Protein AF-A0A348W911-F1 (afdb_monomer_lite)

Organism: NCBI:txid314263

Secondary structure (DSSP, 8-state):
--STTS-HHHHHHHHIIIIIHHHHHHHHHTSGGGGGGG--GGGTT-SSPPP-HHHHHHHHHHHHHHHHHHHHHHHHHHSTTTTTS-TTHHHHHHHHHHHHHHHHHH-TTS-----EEETTTTEEESHHHHHHHHHHHHHHS-----HHHHHHHHHH-

pLDDT: mean 80.13, std 13.65, range [46.09, 95.44]

Radius of gyration: 25.14 Å; chains: 1; bounding box: 52×39×77 Å

Foldseek 3Di:
DQCQPDDLVVNLVCLCVPQQVVLVVVLVCPDPVNVVVPDDPVCVPPPDDDDCVVVNVVSVVSNVVSVVVSVVSCCCCPNPCPVVPPCPPVVLLVLLLVLVVCCCVVPVVDPDDLACQDPVVRAHDDDSQVVSQVSSCVRPVDRDRSSVSNVVNVVVD

Sequence (157 aa):
MAPFDISLTKRKTWLQRQIINPIETLEAALAPENTPHFSHWEHFGDIRPPSREPLLAALAELRKEADLLQSDFEEEISGEVAGKISHTNEIRHYVVYVCLSELRECYPDLKLSRGNWDKKLKVATGAIPDFVRRVFFETTGNHEQLDGPIQRNMKAI

Structure (mmCIF, N/CA/C/O backbone):
data_AF-A0A348W911-F1
#
_entry.id   AF-A0A348W911-F1
#
loop_
_atom_site.group_PDB
_atom_site.id
_atom_site.type_symbol
_atom_site.label_atom_id
_atom_site.label_alt_id
_atom_site.label_comp_id
_atom_site.label_asym_id
_atom_site.label_entity_id
_atom_site.label_seq_id
_atom_site.pdbx_PDB_ins_code
_atom_site.Cartn_x
_atom_site.Cartn_y
_atom_site.Cartn_z
_atom_site.occupancy
_atom_site.B_iso_or_equiv
_atom_site.auth_seq_id
_atom_site.auth_comp_id
_atom_site.auth_asym_id
_atom_site.auth_atom_id
_atom_site.pdbx_PDB_model_num
ATOM 1 N N . MET A 1 1 ? 14.317 -5.704 0.049 1.00 53.72 1 MET A N 1
ATOM 2 C CA . MET A 1 1 ? 13.148 -5.947 0.929 1.00 53.72 1 MET A CA 1
ATOM 3 C C . MET A 1 1 ? 11.947 -5.264 0.318 1.00 53.72 1 MET A C 1
ATOM 5 O O . MET A 1 1 ? 12.117 -4.153 -0.159 1.00 53.72 1 MET A O 1
ATOM 9 N N . ALA A 1 2 ? 10.797 -5.925 0.286 1.00 55.00 2 ALA A N 1
ATOM 10 C CA . ALA A 1 2 ? 9.550 -5.381 -0.246 1.00 55.00 2 ALA A CA 1
ATOM 11 C C . ALA A 1 2 ? 8.896 -4.377 0.738 1.00 55.00 2 ALA A C 1
ATOM 13 O O . ALA A 1 2 ? 9.218 -4.410 1.929 1.00 55.00 2 ALA A O 1
ATOM 14 N N . PRO A 1 3 ? 8.024 -3.463 0.274 1.00 55.34 3 PRO A N 1
ATOM 15 C CA . PRO A 1 3 ? 7.631 -2.259 1.015 1.00 55.34 3 PRO A CA 1
ATOM 16 C C . PRO A 1 3 ? 6.496 -2.474 2.039 1.00 55.34 3 PRO A C 1
ATOM 18 O O . PRO A 1 3 ? 5.730 -1.552 2.323 1.00 55.34 3 PRO A O 1
ATOM 21 N N . PHE A 1 4 ? 6.363 -3.676 2.600 1.00 46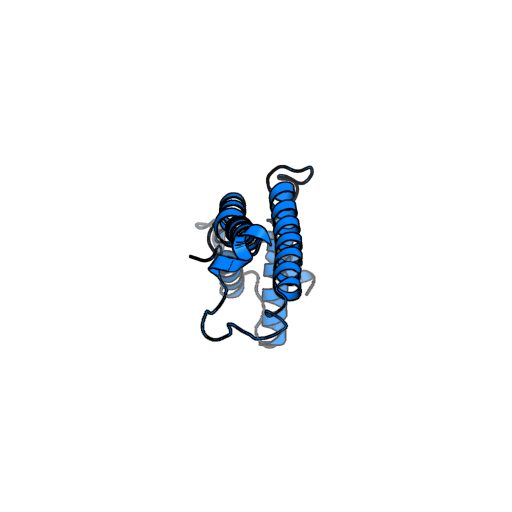.59 4 PHE A N 1
ATOM 22 C CA . PHE A 1 4 ? 5.192 -4.053 3.398 1.00 46.59 4 PHE A CA 1
ATOM 23 C C . PHE A 1 4 ? 5.128 -3.322 4.758 1.00 46.59 4 PHE A C 1
ATOM 25 O O . PHE A 1 4 ? 4.073 -2.793 5.101 1.00 46.59 4 PHE A O 1
ATOM 32 N N . ASP A 1 5 ? 6.266 -3.111 5.432 1.00 51.72 5 ASP A N 1
ATOM 33 C CA . ASP A 1 5 ? 6.315 -2.605 6.824 1.00 51.72 5 ASP A CA 1
ATOM 34 C C . ASP A 1 5 ? 6.850 -1.165 6.976 1.00 51.72 5 ASP A C 1
ATOM 36 O O . ASP A 1 5 ? 7.426 -0.795 8.002 1.00 51.72 5 ASP A O 1
ATOM 40 N N . ILE A 1 6 ? 6.742 -0.333 5.936 1.00 61.72 6 ILE A N 1
ATOM 41 C CA . ILE A 1 6 ? 7.338 1.014 5.924 1.00 61.72 6 ILE A CA 1
ATOM 42 C C . ILE A 1 6 ? 6.296 2.106 5.655 1.00 61.72 6 ILE A C 1
ATOM 44 O O . ILE A 1 6 ? 5.275 1.860 5.020 1.00 61.72 6 ILE A O 1
ATOM 48 N N . SER A 1 7 ? 6.560 3.327 6.135 1.00 66.00 7 SER A N 1
ATOM 49 C CA . SER A 1 7 ? 5.681 4.488 5.924 1.00 66.00 7 SER A CA 1
ATOM 50 C C . SER A 1 7 ? 5.459 4.790 4.437 1.00 66.00 7 SER A C 1
ATOM 52 O O . SER A 1 7 ? 6.328 4.490 3.619 1.00 66.00 7 SER A O 1
ATOM 54 N N . LEU A 1 8 ? 4.348 5.453 4.087 1.00 67.50 8 LEU A N 1
ATOM 55 C CA . LEU A 1 8 ? 4.023 5.842 2.702 1.00 67.50 8 LEU A CA 1
ATOM 56 C C . LEU A 1 8 ? 5.186 6.555 1.993 1.00 67.50 8 LEU A C 1
ATOM 58 O O . LEU A 1 8 ? 5.561 6.173 0.890 1.00 67.50 8 LEU A O 1
ATOM 62 N N . THR A 1 9 ? 5.872 7.489 2.662 1.00 71.19 9 THR A N 1
ATOM 63 C CA . THR A 1 9 ? 7.076 8.148 2.118 1.00 71.19 9 THR A CA 1
ATOM 64 C C . THR A 1 9 ? 8.188 7.154 1.764 1.00 71.19 9 THR A C 1
ATOM 66 O O . THR A 1 9 ? 8.856 7.283 0.735 1.00 71.19 9 THR A O 1
ATOM 69 N N . LYS A 1 10 ? 8.396 6.134 2.604 1.00 71.56 10 LYS A N 1
ATOM 70 C CA . LYS A 1 10 ? 9.385 5.079 2.358 1.00 71.56 10 LYS A CA 1
ATOM 71 C C . LYS A 1 10 ? 8.918 4.108 1.266 1.00 71.56 10 LYS A C 1
ATOM 73 O O . LYS A 1 10 ? 9.766 3.653 0.505 1.00 71.56 10 LYS A O 1
ATOM 78 N N . ARG A 1 11 ? 7.612 3.830 1.144 1.00 74.31 11 ARG A N 1
ATOM 79 C CA . ARG A 1 11 ? 7.027 3.045 0.038 1.00 74.31 11 ARG A CA 1
ATOM 80 C C . ARG A 1 11 ? 7.192 3.764 -1.302 1.00 74.31 11 ARG A C 1
ATOM 82 O O . ARG A 1 11 ? 7.697 3.155 -2.236 1.00 74.31 11 ARG A O 1
ATOM 89 N N . LYS A 1 12 ? 6.911 5.070 -1.362 1.00 83.25 12 LYS A N 1
ATOM 90 C CA . LYS A 1 12 ? 7.198 5.926 -2.524 1.00 83.25 12 LYS A CA 1
ATOM 91 C C . LYS A 1 12 ? 8.682 5.886 -2.901 1.00 83.25 12 LYS A C 1
ATOM 93 O O . LYS A 1 12 ? 9.034 5.614 -4.043 1.00 83.25 12 LYS A O 1
ATOM 98 N N . THR A 1 13 ? 9.566 6.093 -1.922 1.00 82.69 13 THR A N 1
ATOM 99 C CA . THR A 1 13 ? 11.024 6.026 -2.144 1.00 82.69 13 THR A CA 1
ATOM 100 C C . THR A 1 13 ? 11.455 4.650 -2.663 1.00 82.69 13 THR A C 1
ATOM 102 O O . THR A 1 13 ? 12.360 4.545 -3.489 1.00 82.69 13 THR A O 1
ATOM 105 N N . TRP A 1 14 ? 10.828 3.578 -2.176 1.00 88.25 14 TRP A N 1
ATOM 106 C CA . TRP A 1 14 ? 11.085 2.221 -2.644 1.00 88.25 14 TRP A CA 1
ATOM 107 C C . TRP A 1 14 ? 10.628 2.021 -4.094 1.00 88.25 14 TRP A C 1
ATOM 109 O O . TRP A 1 14 ? 11.421 1.536 -4.896 1.00 88.25 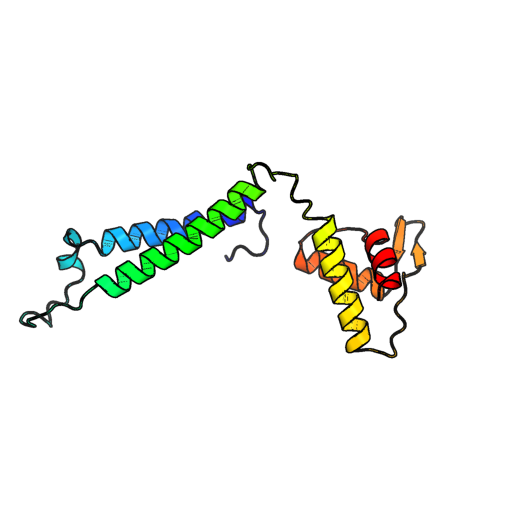14 TRP A O 1
ATOM 119 N N . LEU A 1 15 ? 9.406 2.453 -4.433 1.00 88.69 15 LEU A N 1
ATOM 120 C CA . LEU A 1 15 ? 8.833 2.391 -5.783 1.00 88.69 15 LEU A CA 1
ATOM 121 C C . LEU A 1 15 ? 9.751 3.085 -6.799 1.00 88.69 15 LEU A C 1
ATOM 123 O O . LEU A 1 15 ? 10.130 2.483 -7.804 1.00 88.69 15 LEU A O 1
ATOM 127 N N . GLN A 1 16 ? 10.217 4.292 -6.472 1.00 91.06 16 GLN A N 1
ATOM 128 C CA . GLN A 1 16 ? 11.187 5.022 -7.291 1.00 91.06 16 GLN A CA 1
ATOM 129 C C . GLN A 1 16 ? 12.476 4.221 -7.505 1.00 91.06 16 GLN A C 1
ATOM 131 O O . GLN A 1 16 ? 12.914 3.995 -8.630 1.00 91.06 16 GLN A O 1
ATOM 136 N N . ARG A 1 17 ? 13.087 3.740 -6.417 1.00 91.75 17 ARG A N 1
ATOM 137 C CA . ARG A 1 17 ? 14.400 3.081 -6.477 1.00 91.75 17 ARG A CA 1
ATOM 138 C C . ARG A 1 17 ? 14.381 1.706 -7.127 1.00 91.75 17 ARG A C 1
ATOM 140 O O . ARG A 1 17 ? 15.425 1.270 -7.597 1.00 91.75 17 ARG A O 1
ATOM 147 N N . GLN A 1 18 ? 13.284 0.967 -7.015 1.00 92.38 18 GLN A N 1
ATOM 148 C CA . GLN A 1 18 ? 13.241 -0.456 -7.369 1.00 92.38 18 GLN A CA 1
ATOM 149 C C . GLN A 1 18 ? 12.446 -0.741 -8.636 1.00 92.38 18 GLN A C 1
ATOM 151 O O . GLN A 1 18 ? 12.593 -1.827 -9.187 1.00 92.38 18 GLN A O 1
ATOM 156 N N . ILE A 1 19 ? 11.625 0.204 -9.088 1.00 92.88 19 ILE A N 1
ATOM 157 C CA . ILE A 1 19 ? 10.782 0.021 -10.269 1.00 92.88 19 ILE A CA 1
ATOM 158 C C . ILE A 1 19 ? 11.070 1.132 -11.274 1.00 92.88 19 ILE A C 1
ATOM 160 O O . ILE A 1 19 ? 11.591 0.838 -12.344 1.00 92.88 19 ILE A O 1
ATOM 164 N N . ILE A 1 20 ? 10.851 2.398 -10.913 1.00 93.19 20 ILE A N 1
ATOM 165 C CA . ILE A 1 20 ? 10.937 3.514 -11.871 1.00 93.19 20 ILE A CA 1
ATOM 166 C C . ILE A 1 20 ? 12.366 3.713 -12.394 1.00 93.19 20 ILE A C 1
ATOM 168 O O . ILE A 1 20 ? 12.586 3.625 -13.598 1.00 93.19 20 ILE A O 1
ATOM 172 N N . ASN A 1 21 ? 13.362 3.880 -11.518 1.00 93.56 21 ASN A N 1
ATOM 173 C CA . ASN A 1 21 ? 14.748 4.082 -11.964 1.00 93.56 21 ASN A CA 1
ATOM 174 C C . ASN A 1 21 ? 15.292 2.880 -12.771 1.00 93.56 21 ASN A C 1
ATOM 176 O O . ASN A 1 21 ? 15.989 3.087 -13.769 1.00 93.56 21 ASN A O 1
ATOM 180 N N . PRO A 1 22 ? 15.007 1.615 -12.390 1.00 95.44 22 PRO A N 1
ATOM 181 C CA . PRO A 1 22 ? 15.328 0.472 -13.240 1.00 95.44 22 PRO A CA 1
ATOM 182 C C . PRO A 1 22 ? 14.652 0.499 -14.611 1.00 95.44 22 PRO A C 1
ATOM 184 O O . PRO A 1 22 ? 15.315 0.166 -15.589 1.00 95.44 22 PRO A O 1
ATOM 187 N N . ILE A 1 23 ? 13.384 0.914 -14.711 1.00 93.88 23 ILE A N 1
ATOM 188 C CA . ILE A 1 23 ? 12.704 1.059 -16.006 1.00 93.88 23 ILE A CA 1
ATOM 189 C C . ILE A 1 23 ? 13.428 2.090 -16.871 1.00 93.88 23 ILE A C 1
ATOM 191 O O . ILE A 1 23 ? 13.777 1.766 -18.000 1.00 93.88 23 ILE A O 1
ATOM 195 N N . GLU A 1 24 ? 13.755 3.268 -16.335 1.00 92.25 24 GLU A N 1
ATOM 196 C CA . GLU A 1 24 ? 14.505 4.299 -17.074 1.00 92.25 24 GLU A CA 1
ATOM 197 C C . GLU A 1 24 ? 15.867 3.781 -17.562 1.00 92.25 24 GLU A C 1
ATOM 199 O O . GLU A 1 24 ? 16.283 4.027 -18.696 1.00 92.25 24 GLU A O 1
ATOM 204 N N . THR A 1 25 ? 16.553 3.005 -16.719 1.00 92.31 25 THR A N 1
ATOM 205 C CA . THR A 1 25 ? 17.834 2.377 -17.071 1.00 92.31 25 THR A CA 1
ATOM 206 C C . THR A 1 25 ? 17.667 1.368 -18.211 1.00 92.31 25 THR A C 1
ATOM 208 O O . THR A 1 25 ? 18.500 1.312 -19.117 1.00 92.31 25 THR A O 1
ATOM 211 N N . LEU A 1 26 ? 16.596 0.570 -18.183 1.00 89.94 26 LEU A N 1
ATOM 212 C CA . LEU A 1 26 ? 16.295 -0.422 -19.214 1.00 89.94 26 LEU A CA 1
ATOM 213 C C . LEU A 1 26 ? 15.852 0.232 -20.526 1.00 89.94 26 LEU A C 1
ATOM 215 O O . LEU A 1 26 ? 16.318 -0.185 -21.582 1.00 89.94 26 LEU A O 1
ATOM 219 N N . GLU A 1 27 ? 15.016 1.270 -20.478 1.00 89.94 27 GLU A N 1
ATOM 220 C CA . GLU A 1 27 ? 14.624 2.059 -21.652 1.00 89.94 27 GLU A CA 1
ATOM 221 C C . GLU A 1 27 ? 15.859 2.645 -22.348 1.00 89.94 27 GLU A C 1
ATOM 223 O O . GLU A 1 27 ? 16.018 2.487 -23.559 1.00 89.94 27 GLU A O 1
ATOM 228 N N . ALA A 1 28 ? 16.784 3.233 -21.580 1.00 87.94 28 ALA A N 1
ATOM 229 C CA . ALA A 1 28 ? 18.039 3.753 -22.111 1.00 87.94 28 ALA A CA 1
ATOM 230 C C . ALA A 1 28 ? 18.911 2.644 -22.722 1.00 87.94 28 ALA A C 1
ATOM 232 O O . ALA A 1 28 ? 19.423 2.796 -23.831 1.00 87.94 28 ALA A O 1
ATOM 233 N N . ALA A 1 29 ? 19.060 1.504 -22.043 1.00 86.88 29 ALA A N 1
ATOM 234 C CA . ALA A 1 29 ? 19.846 0.378 -22.549 1.00 86.88 29 ALA A CA 1
ATOM 235 C C . ALA A 1 29 ? 19.267 -0.214 -23.847 1.00 86.88 29 ALA A C 1
ATOM 237 O O . ALA A 1 29 ? 20.016 -0.658 -24.715 1.00 86.88 29 ALA A O 1
ATOM 238 N N . LEU A 1 30 ? 17.943 -0.206 -23.999 1.00 84.75 30 LEU A N 1
ATOM 239 C CA . LEU A 1 30 ? 17.246 -0.755 -25.162 1.00 84.75 30 LEU A CA 1
ATOM 240 C C . LEU A 1 30 ? 17.060 0.258 -26.302 1.00 84.75 30 LEU A C 1
ATOM 242 O O . LEU A 1 30 ? 16.507 -0.115 -27.343 1.00 84.75 30 LEU A O 1
ATOM 246 N N . ALA A 1 31 ? 17.532 1.497 -26.132 1.00 83.88 31 ALA A N 1
ATOM 247 C CA . ALA A 1 31 ? 17.452 2.549 -27.136 1.00 83.88 31 ALA A CA 1
ATOM 248 C C . ALA A 1 31 ? 18.080 2.124 -28.481 1.00 83.88 31 ALA A C 1
ATOM 250 O O . ALA A 1 31 ? 19.030 1.327 -28.501 1.00 83.88 31 ALA A O 1
ATOM 251 N N . PRO A 1 32 ? 17.597 2.663 -29.619 1.00 80.81 32 PRO A N 1
ATOM 252 C CA . PRO A 1 32 ? 18.103 2.305 -30.942 1.00 80.81 32 PRO A CA 1
ATOM 253 C C . PRO A 1 32 ? 19.625 2.431 -31.067 1.00 80.81 32 PRO A C 1
ATOM 255 O O . PRO A 1 32 ? 20.254 1.527 -31.621 1.00 80.81 32 PRO A O 1
ATOM 258 N N . GLU A 1 33 ? 20.231 3.477 -30.495 1.00 81.94 33 GLU A N 1
ATOM 259 C CA . GLU A 1 33 ? 21.688 3.668 -30.489 1.00 81.94 33 GLU A CA 1
ATOM 260 C C . GLU A 1 33 ? 22.472 2.556 -29.775 1.00 81.94 33 GLU A C 1
ATOM 262 O O . GLU A 1 33 ? 23.584 2.228 -30.188 1.00 81.94 33 GLU A O 1
ATOM 267 N N . ASN A 1 34 ?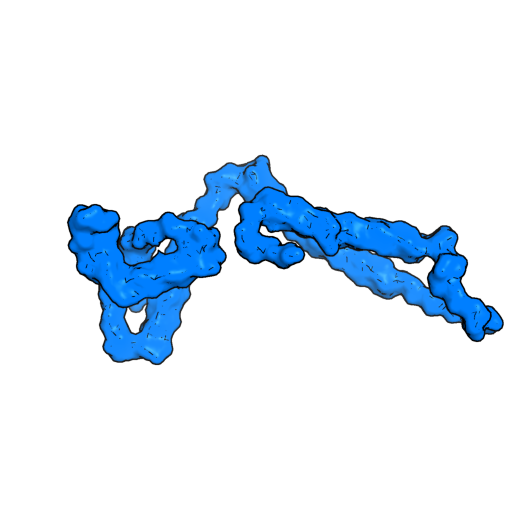 21.885 1.912 -28.763 1.00 81.00 34 ASN A N 1
ATOM 268 C CA . ASN A 1 34 ? 22.527 0.859 -27.972 1.00 81.00 34 ASN A CA 1
ATOM 269 C C . ASN A 1 34 ? 22.323 -0.539 -28.562 1.00 81.00 34 ASN A C 1
ATOM 271 O O . ASN A 1 34 ? 22.796 -1.542 -28.021 1.00 81.00 34 ASN A O 1
ATOM 275 N N . THR A 1 35 ? 21.664 -0.620 -29.719 1.00 73.25 35 THR A N 1
ATOM 276 C CA . THR A 1 35 ? 21.354 -1.882 -30.386 1.00 73.25 35 THR A CA 1
ATOM 277 C C . THR A 1 35 ? 22.527 -2.821 -30.595 1.00 73.25 35 THR A C 1
ATOM 279 O O . THR A 1 35 ? 22.341 -4.007 -30.307 1.00 73.25 35 THR A O 1
ATOM 282 N N . PRO A 1 36 ? 23.710 -2.347 -31.018 1.00 74.62 36 PRO A N 1
ATOM 283 C CA . PRO A 1 36 ? 24.863 -3.214 -31.225 1.00 74.62 36 PRO A CA 1
ATOM 284 C C . PRO A 1 36 ? 25.319 -3.963 -29.964 1.00 74.62 36 PRO A C 1
ATOM 286 O O . PRO A 1 36 ? 25.849 -5.062 -30.085 1.00 74.62 36 PRO A O 1
ATOM 289 N N . HIS A 1 37 ? 25.091 -3.416 -28.763 1.00 78.69 37 HIS A N 1
ATOM 290 C CA . HIS A 1 37 ? 25.552 -4.010 -27.500 1.00 78.69 37 HIS A CA 1
ATOM 291 C C . HIS A 1 37 ? 24.783 -5.271 -27.087 1.00 78.69 37 HIS A C 1
ATOM 293 O O . HIS A 1 37 ? 25.299 -6.079 -26.320 1.00 78.69 37 HIS A O 1
ATOM 299 N N . PHE A 1 38 ? 23.572 -5.450 -27.614 1.00 74.75 38 PHE A N 1
ATOM 300 C CA . PHE A 1 38 ? 22.705 -6.600 -27.335 1.00 74.75 38 PHE A CA 1
ATOM 301 C C . PHE A 1 38 ? 22.524 -7.504 -28.561 1.00 74.75 38 PHE A C 1
ATOM 303 O O . PHE A 1 38 ? 21.632 -8.350 -28.589 1.00 74.75 38 PHE A O 1
ATOM 310 N N . SER A 1 39 ? 23.333 -7.306 -29.603 1.00 68.94 39 SER A N 1
ATOM 311 C CA . SER A 1 39 ? 23.314 -8.144 -30.797 1.00 68.94 39 SER A CA 1
ATOM 312 C C . SER A 1 39 ? 24.135 -9.408 -30.562 1.00 68.94 39 SER A C 1
ATOM 314 O O . SER A 1 39 ? 25.317 -9.348 -30.230 1.00 68.94 39 SER A O 1
ATOM 316 N N . HIS A 1 40 ? 23.524 -10.569 -30.781 1.00 67.25 40 HIS A N 1
ATOM 317 C CA . HIS A 1 40 ? 24.251 -11.831 -30.787 1.00 67.25 40 HIS A CA 1
ATOM 318 C C . HIS A 1 40 ? 25.009 -11.987 -32.108 1.00 67.25 40 HIS A C 1
ATOM 320 O O . HIS A 1 40 ? 24.412 -12.060 -33.180 1.00 67.25 40 HIS A O 1
ATOM 326 N N . TRP A 1 41 ? 26.337 -12.058 -32.021 1.00 61.56 41 TRP A N 1
ATOM 327 C CA . TRP A 1 41 ? 27.233 -12.246 -33.167 1.00 61.56 41 TRP A CA 1
ATOM 328 C C . TRP A 1 41 ? 27.010 -13.578 -33.907 1.00 61.56 41 TRP A C 1
ATOM 330 O O . TRP A 1 41 ? 27.380 -13.696 -35.066 1.00 61.56 41 TRP A O 1
ATOM 340 N N . GLU A 1 42 ? 26.380 -14.572 -33.277 1.00 61.09 42 GLU A N 1
ATOM 341 C CA . GLU A 1 42 ? 26.034 -15.856 -33.911 1.00 61.09 42 GLU A CA 1
ATOM 342 C C . GLU A 1 42 ? 24.871 -15.734 -34.913 1.00 61.09 42 GLU A C 1
ATOM 344 O O . GLU A 1 42 ? 24.715 -16.583 -35.783 1.00 61.09 42 GLU A O 1
ATOM 349 N N . HIS A 1 43 ? 24.102 -14.642 -34.842 1.00 58.88 43 HIS A N 1
ATOM 350 C CA . HIS A 1 43 ? 23.018 -14.303 -35.772 1.00 58.88 43 HIS A CA 1
ATOM 351 C C . HIS A 1 43 ? 23.465 -13.318 -36.869 1.00 58.88 43 HIS A C 1
ATOM 353 O O . HIS A 1 43 ? 22.645 -12.655 -37.509 1.00 58.88 43 HIS A O 1
ATOM 359 N N . PHE A 1 44 ? 24.777 -13.174 -37.090 1.00 50.84 44 PHE A N 1
ATOM 360 C CA . PHE A 1 44 ? 25.320 -12.300 -38.131 1.00 50.84 44 PHE A CA 1
ATOM 361 C C . PHE A 1 44 ? 24.921 -12.831 -39.518 1.00 50.84 44 PHE A C 1
ATOM 363 O O . PHE A 1 44 ? 25.461 -13.827 -39.992 1.00 50.84 44 PHE A 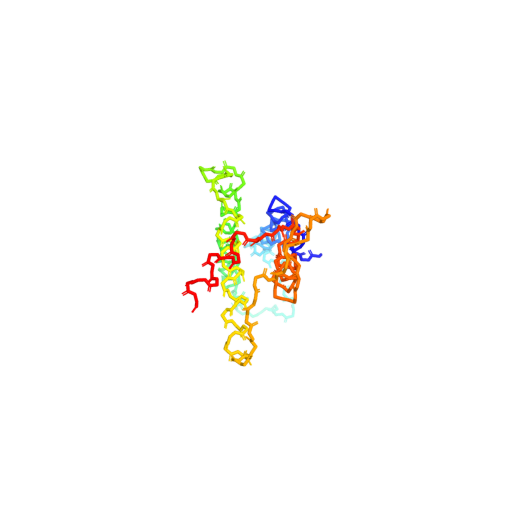O 1
ATOM 370 N N . GLY A 1 45 ? 23.954 -12.174 -40.161 1.00 56.94 45 GLY A N 1
ATOM 371 C CA . GLY A 1 45 ? 23.374 -12.607 -41.440 1.00 56.94 45 GLY A CA 1
ATOM 372 C C . GLY A 1 45 ? 21.864 -12.860 -41.397 1.00 56.94 45 GLY A C 1
ATOM 373 O O . GLY A 1 45 ? 21.252 -12.962 -42.460 1.00 56.94 45 GLY A O 1
ATOM 374 N N . ASP A 1 46 ? 21.246 -12.888 -40.210 1.00 57.25 46 ASP A N 1
ATOM 375 C CA . ASP A 1 46 ? 19.787 -12.900 -40.094 1.00 57.25 46 ASP A CA 1
ATOM 376 C C . ASP A 1 46 ? 19.209 -11.542 -40.528 1.00 57.25 46 ASP A C 1
ATOM 378 O O . ASP A 1 46 ? 19.566 -10.478 -40.021 1.00 57.25 46 ASP A O 1
ATOM 382 N N . ILE A 1 47 ? 18.290 -11.580 -41.496 1.00 57.31 47 ILE A N 1
ATOM 383 C CA . ILE A 1 47 ? 17.773 -10.403 -42.221 1.00 57.31 47 ILE A CA 1
ATOM 384 C C . ILE A 1 47 ? 16.898 -9.499 -41.324 1.00 57.31 47 ILE A C 1
ATOM 386 O O . ILE A 1 47 ? 16.597 -8.359 -41.681 1.00 57.31 47 ILE A O 1
ATOM 390 N N . ARG A 1 48 ? 16.502 -9.967 -40.132 1.00 58.50 48 ARG A N 1
ATOM 391 C CA . ARG A 1 48 ? 15.793 -9.160 -39.134 1.00 58.50 48 ARG A CA 1
ATOM 392 C C . ARG A 1 48 ? 16.303 -9.451 -37.725 1.00 58.50 48 ARG A C 1
ATOM 394 O O . ARG A 1 48 ? 15.950 -10.498 -37.183 1.00 58.50 48 ARG A O 1
ATOM 401 N N . PRO A 1 49 ? 17.046 -8.529 -37.090 1.00 61.75 49 PRO A N 1
ATOM 402 C CA . PRO A 1 49 ? 17.205 -8.584 -35.645 1.00 61.75 49 PRO A CA 1
ATOM 403 C C . PRO A 1 49 ? 15.817 -8.575 -34.973 1.00 61.75 49 PRO A C 1
ATOM 405 O O . PRO A 1 49 ? 14.893 -7.933 -35.491 1.00 61.75 49 PRO A O 1
ATOM 408 N N . PRO A 1 50 ? 15.635 -9.290 -33.849 1.00 67.38 50 PRO A N 1
ATOM 409 C CA . PRO A 1 50 ? 14.360 -9.318 -33.143 1.00 67.38 50 PRO A CA 1
ATOM 410 C C . PRO A 1 50 ? 13.928 -7.896 -32.764 1.00 67.38 50 PRO A C 1
ATOM 412 O O . PRO A 1 50 ? 14.715 -7.131 -32.199 1.00 67.38 50 PRO A O 1
ATOM 415 N N . SER A 1 51 ? 12.681 -7.534 -33.096 1.00 75.00 51 SER A N 1
ATOM 416 C CA . SER A 1 51 ? 12.138 -6.217 -32.743 1.00 75.00 51 SER A CA 1
ATOM 417 C C . SER A 1 51 ? 12.076 -6.086 -31.226 1.00 75.00 51 SER A C 1
ATOM 419 O O . SER A 1 51 ? 11.533 -6.949 -30.534 1.00 75.00 51 SER A O 1
ATOM 421 N N . ARG A 1 52 ? 12.627 -4.985 -30.715 1.00 79.75 52 ARG A N 1
ATOM 422 C CA . ARG A 1 52 ? 12.561 -4.621 -29.295 1.00 79.75 52 ARG A CA 1
ATOM 423 C C . ARG A 1 52 ? 11.359 -3.739 -28.973 1.00 79.75 52 ARG A C 1
ATOM 425 O O . ARG A 1 52 ? 11.139 -3.434 -27.806 1.00 79.75 52 ARG A O 1
ATOM 432 N N . GLU A 1 53 ? 10.564 -3.370 -29.976 1.00 83.31 53 GLU A N 1
ATOM 433 C CA . GLU A 1 53 ? 9.354 -2.561 -29.799 1.00 83.31 53 GLU A CA 1
ATOM 434 C C . GLU A 1 53 ? 8.371 -3.174 -28.791 1.00 83.31 53 GLU A C 1
ATOM 436 O O . GLU A 1 53 ? 7.892 -2.424 -27.945 1.00 83.31 53 GLU A O 1
ATOM 441 N N . PRO A 1 54 ? 8.104 -4.501 -28.771 1.00 87.06 54 PRO A N 1
ATOM 442 C CA . PRO A 1 54 ? 7.199 -5.074 -27.774 1.00 87.06 54 PRO A CA 1
ATOM 443 C C . PRO A 1 54 ? 7.729 -4.939 -26.342 1.00 87.06 54 PRO A C 1
ATOM 445 O O . PRO A 1 54 ? 6.956 -4.732 -25.411 1.00 87.06 54 PRO A O 1
ATOM 448 N N . LEU A 1 55 ? 9.051 -5.037 -26.164 1.00 86.00 55 LEU A N 1
ATOM 449 C CA . LEU A 1 55 ? 9.694 -4.900 -24.859 1.00 86.00 55 LEU A CA 1
ATOM 450 C C . LEU A 1 55 ? 9.669 -3.444 -24.381 1.00 86.00 55 LEU A C 1
ATOM 452 O O . LEU A 1 55 ? 9.331 -3.188 -23.230 1.00 86.00 55 LEU A O 1
ATOM 456 N N . LEU A 1 56 ? 9.968 -2.497 -25.273 1.00 87.25 56 LEU A N 1
ATOM 457 C CA . LEU A 1 56 ? 9.866 -1.063 -24.992 1.00 87.25 56 LEU A CA 1
ATOM 458 C C . LEU A 1 56 ? 8.420 -0.651 -24.681 1.00 87.25 56 LEU A C 1
ATOM 460 O O . LEU A 1 56 ? 8.192 0.099 -23.739 1.00 87.25 56 LEU A O 1
ATOM 464 N N . ALA A 1 57 ? 7.439 -1.187 -25.411 1.00 90.12 57 ALA A N 1
ATOM 465 C CA . ALA A 1 57 ? 6.025 -0.944 -25.138 1.00 90.12 57 ALA A CA 1
ATOM 466 C C . ALA A 1 57 ? 5.602 -1.485 -23.762 1.00 90.12 57 ALA A C 1
ATOM 468 O O . ALA A 1 57 ? 4.914 -0.796 -23.015 1.00 90.12 57 ALA A O 1
ATOM 469 N N . ALA A 1 58 ? 6.050 -2.689 -23.390 1.00 91.88 58 ALA A N 1
ATOM 470 C CA . ALA A 1 58 ? 5.771 -3.252 -22.070 1.00 91.88 58 ALA A CA 1
ATOM 471 C C . ALA A 1 58 ? 6.414 -2.437 -20.932 1.00 91.88 58 ALA A C 1
ATOM 473 O O . ALA A 1 58 ? 5.792 -2.256 -19.885 1.00 91.88 58 ALA A O 1
ATOM 474 N N . LEU A 1 59 ? 7.634 -1.923 -21.135 1.00 93.31 59 LEU A N 1
ATOM 475 C CA . LEU A 1 59 ? 8.290 -1.021 -20.182 1.00 93.31 59 LEU A CA 1
ATOM 476 C C . LEU A 1 59 ? 7.531 0.301 -20.039 1.00 93.31 59 LEU A C 1
ATOM 478 O O . LEU A 1 59 ? 7.338 0.754 -18.915 1.00 93.31 59 LEU A O 1
ATOM 482 N N . ALA A 1 60 ? 7.040 0.867 -21.143 1.00 91.44 60 ALA A N 1
ATOM 483 C CA . ALA A 1 60 ? 6.255 2.097 -21.126 1.00 91.44 60 ALA A CA 1
ATOM 484 C C . ALA A 1 60 ? 4.924 1.933 -20.370 1.00 91.44 60 ALA A C 1
ATOM 486 O O . ALA A 1 60 ? 4.568 2.794 -19.566 1.00 91.44 60 ALA A O 1
ATOM 487 N N . GLU A 1 61 ? 4.209 0.819 -20.567 1.00 94.19 61 GLU A N 1
ATOM 488 C CA . GLU A 1 61 ? 2.991 0.529 -19.795 1.00 94.19 61 GLU A CA 1
ATOM 489 C C . GLU A 1 61 ? 3.303 0.324 -18.309 1.00 94.19 61 GLU A C 1
ATOM 491 O O . GLU A 1 61 ? 2.635 0.901 -17.453 1.00 94.19 61 GLU A O 1
ATOM 496 N N . LEU A 1 62 ? 4.361 -0.426 -17.978 1.00 93.75 62 LEU A N 1
ATOM 497 C CA . LEU A 1 62 ? 4.775 -0.595 -16.585 1.00 93.75 62 LEU A CA 1
ATOM 498 C C . LEU A 1 62 ? 5.153 0.746 -15.939 1.00 93.75 62 LEU A C 1
ATOM 500 O O . LEU A 1 62 ? 4.810 0.985 -14.782 1.00 93.75 62 LEU A O 1
ATOM 504 N N . ARG A 1 63 ? 5.840 1.623 -16.680 1.00 93.94 63 ARG A N 1
ATOM 505 C CA . ARG A 1 63 ? 6.201 2.965 -16.220 1.00 93.94 63 ARG A CA 1
ATOM 506 C C . ARG A 1 63 ? 4.965 3.794 -15.918 1.00 93.94 63 ARG A C 1
ATOM 508 O O . ARG A 1 63 ? 4.873 4.364 -14.840 1.00 93.94 63 ARG A O 1
ATOM 515 N N . LYS A 1 64 ? 4.006 3.816 -16.840 1.00 93.75 64 LYS A N 1
ATOM 516 C CA . LYS A 1 64 ? 2.746 4.539 -16.682 1.00 93.75 64 LYS A CA 1
ATOM 517 C C . LYS A 1 64 ? 1.996 4.097 -15.424 1.00 93.75 64 LYS A C 1
ATOM 519 O O . LYS A 1 64 ? 1.579 4.946 -14.643 1.00 93.75 64 LYS A O 1
ATOM 524 N N . GLU A 1 65 ? 1.859 2.792 -15.198 1.00 93.12 65 GLU A N 1
ATOM 525 C CA . GLU A 1 65 ? 1.209 2.269 -13.988 1.00 93.12 65 GLU A CA 1
ATOM 526 C C . GLU A 1 65 ? 2.003 2.609 -12.713 1.00 93.12 65 GLU A C 1
ATOM 528 O O . GLU A 1 65 ? 1.423 2.966 -11.686 1.00 93.12 65 GLU A O 1
ATOM 533 N N . ALA A 1 66 ? 3.338 2.561 -12.769 1.00 92.19 66 ALA A N 1
ATOM 534 C CA . ALA A 1 66 ? 4.190 2.956 -11.648 1.00 92.19 66 ALA A CA 1
ATOM 535 C C . ALA A 1 66 ? 4.094 4.462 -11.334 1.00 92.19 66 ALA A C 1
ATOM 537 O O . ALA A 1 66 ? 4.084 4.835 -10.160 1.00 92.19 66 ALA A O 1
ATOM 538 N N . ASP A 1 67 ? 3.990 5.314 -12.354 1.00 91.06 67 ASP A N 1
ATOM 539 C CA . ASP A 1 67 ? 3.836 6.764 -12.211 1.00 91.06 67 ASP A CA 1
ATOM 540 C C . ASP A 1 67 ? 2.467 7.129 -11.621 1.00 91.06 67 ASP A C 1
ATOM 542 O O . ASP A 1 67 ? 2.392 7.999 -10.751 1.00 91.06 67 ASP A O 1
ATOM 546 N N . LEU A 1 68 ? 1.396 6.430 -12.022 1.00 89.25 68 LEU A N 1
ATOM 547 C CA . LEU A 1 68 ? 0.070 6.571 -11.408 1.00 89.25 68 LEU A CA 1
ATOM 548 C C . LEU A 1 68 ? 0.120 6.235 -9.915 1.00 89.25 68 LEU A C 1
ATOM 550 O O . LEU A 1 68 ? -0.253 7.060 -9.084 1.00 89.25 68 LEU A O 1
ATOM 554 N N . LEU A 1 69 ? 0.694 5.083 -9.561 1.00 84.81 69 LEU A N 1
ATOM 555 C CA . LEU A 1 69 ? 0.849 4.679 -8.164 1.00 84.81 69 LEU A CA 1
ATOM 556 C C . LEU A 1 69 ? 1.715 5.666 -7.359 1.00 84.81 69 LEU A C 1
ATOM 558 O O . LEU A 1 69 ? 1.474 5.906 -6.175 1.00 84.81 69 LEU A O 1
ATOM 562 N N . GLN A 1 70 ? 2.741 6.251 -7.984 1.00 87.00 70 GLN A N 1
ATOM 563 C CA . GLN A 1 70 ? 3.538 7.297 -7.350 1.00 87.00 70 GLN A CA 1
ATOM 564 C C . GLN A 1 70 ? 2.717 8.573 -7.120 1.00 87.00 70 GLN A C 1
ATOM 566 O O . GLN A 1 70 ? 2.882 9.198 -6.070 1.00 87.00 70 GLN A O 1
ATOM 571 N N . SER A 1 71 ? 1.865 8.959 -8.073 1.00 83.38 71 SER A N 1
ATOM 572 C CA . SER A 1 71 ? 0.964 10.109 -7.950 1.00 83.38 71 SER A CA 1
ATOM 573 C C . SER A 1 71 ? -0.009 9.926 -6.790 1.00 83.38 71 SER A C 1
ATOM 575 O O . SER A 1 71 ? -0.142 10.839 -5.978 1.00 83.38 71 SER A O 1
ATOM 577 N N . ASP A 1 72 ? -0.595 8.737 -6.647 1.00 78.81 72 ASP A N 1
ATOM 578 C CA . ASP A 1 72 ? -1.493 8.408 -5.534 1.00 78.81 72 ASP A CA 1
ATOM 579 C C . ASP A 1 72 ? -0.782 8.588 -4.182 1.00 78.81 72 ASP A C 1
ATOM 581 O O . ASP A 1 72 ? -1.282 9.257 -3.275 1.00 78.81 72 ASP A O 1
ATOM 585 N N . PHE A 1 73 ? 0.453 8.081 -4.059 1.00 77.06 73 PHE A N 1
ATOM 586 C CA . PHE A 1 73 ? 1.259 8.296 -2.854 1.00 77.06 73 PHE A CA 1
ATOM 587 C C . PHE A 1 73 ? 1.592 9.775 -2.617 1.00 77.06 73 PHE A C 1
ATOM 589 O O . PHE A 1 73 ? 1.641 10.213 -1.470 1.00 77.06 73 PHE A O 1
ATOM 596 N N . GLU A 1 74 ? 1.875 10.554 -3.661 1.00 81.38 74 GLU A N 1
ATOM 597 C CA . GLU A 1 74 ? 2.187 11.984 -3.537 1.00 81.38 74 GLU A CA 1
ATOM 598 C C . GLU A 1 74 ? 0.970 12.792 -3.070 1.00 81.38 74 GLU A C 1
ATOM 600 O O . GLU A 1 74 ? 1.096 13.669 -2.207 1.00 81.38 74 GLU A O 1
ATOM 605 N N . GLU A 1 75 ? -0.203 12.460 -3.607 1.00 71.44 75 GLU A N 1
ATOM 606 C CA . GLU A 1 75 ? -1.487 13.043 -3.245 1.00 71.44 75 GLU A CA 1
ATOM 607 C C . GLU A 1 75 ? -1.839 12.733 -1.777 1.00 71.44 75 GLU A C 1
ATOM 609 O O . GLU A 1 75 ? -2.184 13.648 -1.022 1.00 71.44 75 GLU A O 1
ATOM 614 N N . GLU A 1 76 ? -1.611 11.496 -1.324 1.00 66.81 76 GLU A N 1
ATOM 615 C CA . GLU A 1 76 ? -1.756 11.068 0.077 1.00 66.81 76 GLU A CA 1
ATOM 616 C C . GLU A 1 76 ? -0.752 11.731 1.040 1.00 66.81 76 GLU A C 1
ATOM 618 O O . GLU A 1 76 ? -1.076 12.000 2.202 1.00 66.81 76 GLU A O 1
ATOM 623 N N . ILE A 1 77 ? 0.479 11.994 0.584 1.00 67.94 77 ILE A N 1
ATOM 624 C CA . ILE A 1 77 ? 1.554 12.570 1.409 1.00 67.94 77 ILE A CA 1
ATOM 625 C C . ILE A 1 77 ? 1.450 14.097 1.500 1.00 67.94 77 ILE A C 1
ATOM 627 O O . ILE A 1 77 ? 1.698 14.661 2.568 1.00 67.94 77 ILE A O 1
ATOM 631 N N . SER A 1 78 ? 1.153 14.774 0.389 1.00 72.44 78 SER A N 1
ATOM 632 C CA . SER A 1 78 ? 1.320 16.232 0.253 1.00 72.44 78 SER A CA 1
ATOM 633 C C . SER A 1 78 ? 0.258 16.955 -0.588 1.00 72.44 78 SER A C 1
ATOM 635 O O . SER A 1 78 ? 0.289 18.183 -0.653 1.00 72.44 78 SER A O 1
ATOM 637 N N . GLY A 1 79 ? -0.682 16.229 -1.205 1.00 59.16 79 GLY A N 1
ATOM 638 C CA . GLY A 1 79 ? -1.759 16.796 -2.021 1.00 59.16 79 GLY A CA 1
ATOM 639 C C . GLY A 1 79 ? -2.905 17.421 -1.220 1.00 59.16 79 GLY A C 1
ATOM 640 O O . GLY A 1 79 ? -2.847 17.578 -0.001 1.00 59.16 79 GLY A O 1
ATOM 641 N N . GLU A 1 80 ? -4.005 17.762 -1.899 1.00 52.44 80 GLU A N 1
ATOM 642 C CA . GLU A 1 80 ? -5.186 18.362 -1.252 1.00 52.44 80 GLU A CA 1
ATOM 643 C C . GLU A 1 80 ? -5.815 17.461 -0.188 1.00 52.44 80 GLU A C 1
ATOM 645 O O . GLU A 1 80 ? -6.523 17.948 0.702 1.00 52.44 80 GLU A O 1
ATOM 650 N N . VAL A 1 81 ? -5.546 16.161 -0.279 1.00 50.44 81 VAL A N 1
ATOM 651 C CA . VAL A 1 81 ? -5.990 15.134 0.653 1.00 50.44 81 VAL A CA 1
ATOM 652 C C . VAL A 1 81 ? -4.920 14.736 1.681 1.00 50.44 81 VAL A C 1
ATOM 654 O O . VAL A 1 81 ? -5.184 13.888 2.536 1.00 50.44 81 VAL A O 1
ATOM 657 N N . ALA A 1 82 ? -3.748 15.380 1.675 1.00 50.69 82 ALA A N 1
ATOM 658 C CA . ALA A 1 82 ? -2.686 15.156 2.649 1.00 50.69 82 ALA A CA 1
ATOM 659 C C . ALA A 1 82 ? -3.181 15.422 4.072 1.00 50.69 82 ALA A C 1
ATOM 661 O O . ALA A 1 82 ? -3.650 16.512 4.410 1.00 50.69 82 ALA A O 1
ATOM 662 N N . GLY A 1 83 ? -3.148 14.384 4.906 1.00 50.59 83 GLY A N 1
ATOM 663 C CA . GLY A 1 83 ? -3.740 14.412 6.245 1.00 50.59 83 GLY A CA 1
ATOM 664 C C . GLY A 1 83 ? -5.279 14.469 6.283 1.00 50.59 83 GLY A C 1
ATOM 665 O O . GLY A 1 83 ? -5.843 14.367 7.372 1.00 50.59 83 GLY A O 1
ATOM 666 N N . LYS A 1 84 ? -5.968 14.595 5.135 1.00 46.09 84 LYS A N 1
ATOM 667 C CA . LYS A 1 84 ? -7.432 14.459 5.008 1.00 46.09 84 LYS A CA 1
ATOM 668 C C . LYS A 1 84 ? -7.869 13.044 4.658 1.00 46.09 84 LYS A C 1
ATOM 670 O O . LYS A 1 84 ? -8.981 12.680 5.037 1.00 46.09 84 LYS A O 1
ATOM 675 N N . ILE A 1 85 ? -7.021 12.241 4.007 1.00 50.03 85 ILE A N 1
ATOM 676 C CA . ILE A 1 85 ? -7.215 10.793 4.001 1.00 50.03 85 ILE A CA 1
ATOM 677 C C . ILE A 1 85 ? -6.993 10.321 5.433 1.00 50.03 85 ILE A C 1
ATOM 679 O O . ILE A 1 85 ? -5.893 10.071 5.930 1.00 50.03 85 ILE A O 1
ATOM 683 N N . SER A 1 86 ? -8.123 10.274 6.125 1.00 46.69 86 SER A N 1
ATOM 684 C CA . SER A 1 86 ? -8.321 9.700 7.433 1.00 46.69 86 SER A CA 1
ATOM 685 C C . SER A 1 86 ? -8.208 8.181 7.302 1.00 46.69 86 SER A C 1
ATOM 687 O O . SER A 1 86 ? -9.169 7.452 7.538 1.00 46.69 86 SER A O 1
ATOM 689 N N . HIS A 1 87 ? -7.008 7.675 6.997 1.00 50.38 87 HIS A N 1
ATOM 690 C CA . HIS A 1 87 ? -6.662 6.244 6.993 1.00 50.38 87 HIS A CA 1
ATOM 691 C C . HIS A 1 87 ? -6.851 5.556 8.350 1.00 50.38 87 HIS A C 1
ATOM 693 O O . HIS A 1 87 ? -6.430 4.427 8.565 1.00 50.38 87 HIS A O 1
ATOM 699 N N . THR A 1 88 ? -7.477 6.217 9.307 1.00 57.56 88 THR A N 1
ATOM 700 C CA . THR A 1 88 ? -7.850 5.611 10.561 1.00 57.56 88 THR A CA 1
ATOM 701 C C . THR A 1 88 ? -9.337 5.285 10.577 1.00 57.56 88 THR A C 1
ATOM 703 O O . THR A 1 88 ? -9.663 4.130 10.769 1.00 57.56 88 THR A O 1
ATOM 706 N N . ASN A 1 89 ? -10.285 6.189 10.309 1.00 60.22 89 ASN A N 1
ATOM 707 C CA . ASN A 1 89 ? -11.704 5.816 10.461 1.00 60.22 89 ASN A CA 1
ATOM 708 C C . ASN A 1 89 ? -12.214 4.794 9.434 1.00 60.22 89 ASN A C 1
ATOM 710 O O . ASN A 1 89 ? -12.921 3.868 9.830 1.00 60.22 89 ASN A O 1
ATOM 714 N N . GLU A 1 90 ? -11.844 4.929 8.163 1.00 65.69 90 GLU A N 1
ATOM 715 C CA . GLU A 1 90 ? -12.278 4.014 7.097 1.00 65.69 90 GLU A CA 1
ATOM 716 C C . GLU A 1 90 ? -11.603 2.648 7.228 1.00 65.69 90 GLU A C 1
ATOM 718 O O . GLU A 1 90 ? -12.287 1.631 7.227 1.00 65.69 90 GLU A O 1
ATOM 723 N N . ILE A 1 91 ? -10.288 2.615 7.471 1.00 75.88 91 ILE A N 1
ATOM 724 C CA . ILE A 1 91 ? -9.548 1.363 7.703 1.00 75.88 91 ILE A CA 1
ATOM 725 C C . ILE A 1 91 ? -9.995 0.692 9.006 1.00 75.88 91 ILE A C 1
ATOM 727 O O . ILE A 1 91 ? -10.228 -0.514 9.015 1.00 75.88 91 ILE A O 1
ATOM 731 N N . ARG A 1 92 ? -10.200 1.449 10.099 1.00 80.25 92 ARG A N 1
ATOM 732 C CA . ARG A 1 92 ? -10.808 0.917 11.334 1.00 80.25 92 ARG A CA 1
ATOM 733 C C . ARG A 1 92 ? -12.159 0.294 11.026 1.00 80.25 92 ARG A C 1
ATOM 735 O O . ARG A 1 92 ? -12.446 -0.786 11.522 1.00 80.25 92 ARG A O 1
ATOM 742 N N . HIS A 1 93 ? -13.005 0.980 10.258 1.00 81.62 93 HIS A N 1
ATOM 743 C CA . HIS A 1 93 ? -14.329 0.473 9.928 1.00 81.62 93 HIS A CA 1
ATOM 744 C C . HIS A 1 93 ? -14.239 -0.801 9.086 1.00 81.62 93 HIS A C 1
ATOM 746 O O . HIS A 1 93 ? -14.842 -1.793 9.478 1.00 81.62 93 HIS A O 1
ATOM 752 N N . TYR A 1 94 ? -13.444 -0.789 8.016 1.00 84.00 94 TYR A N 1
ATOM 753 C CA . TYR A 1 94 ? -13.258 -1.911 7.101 1.00 84.00 94 TYR A CA 1
ATOM 754 C C . TYR A 1 94 ? -12.697 -3.146 7.807 1.00 84.00 94 TYR A C 1
ATOM 756 O O . TYR A 1 94 ? -13.326 -4.199 7.775 1.00 84.00 94 TYR A O 1
ATOM 764 N N . VAL A 1 95 ? -11.571 -3.016 8.519 1.00 88.12 95 VAL A N 1
ATOM 765 C CA . VAL A 1 95 ? -10.950 -4.140 9.241 1.00 88.12 95 VAL A CA 1
ATOM 766 C C . VAL A 1 95 ? -11.918 -4.718 10.269 1.00 88.12 95 VAL A C 1
ATOM 768 O O . VAL A 1 95 ? -12.123 -5.927 10.319 1.00 88.12 95 VAL A O 1
ATOM 771 N N . VAL A 1 96 ? -12.568 -3.861 11.065 1.00 90.75 96 VAL A N 1
ATOM 772 C CA . VAL A 1 96 ? -13.540 -4.317 12.066 1.00 90.75 96 VAL A CA 1
ATOM 773 C C . VAL A 1 96 ? -14.732 -5.007 11.398 1.00 90.75 96 VAL A C 1
ATOM 775 O O . VAL A 1 96 ? -15.170 -6.047 11.881 1.00 90.75 96 VAL A O 1
ATOM 778 N N . TYR A 1 97 ? -15.265 -4.450 10.310 1.00 90.50 97 TYR A N 1
ATOM 779 C CA . TYR A 1 97 ? -16.401 -5.015 9.586 1.00 90.50 97 TYR A CA 1
ATOM 780 C C . TYR A 1 97 ? -16.070 -6.392 9.005 1.00 90.50 97 TYR A C 1
ATOM 782 O O . TYR A 1 97 ? -16.816 -7.341 9.248 1.00 90.50 97 TYR A O 1
ATOM 790 N N . VAL A 1 98 ? -14.940 -6.517 8.304 1.00 92.62 98 VAL A N 1
ATOM 791 C CA . VAL A 1 98 ? -14.490 -7.779 7.704 1.00 92.62 98 VAL A CA 1
ATOM 792 C C . VAL A 1 98 ? -14.280 -8.829 8.789 1.00 92.62 98 VAL A C 1
ATOM 794 O O . VAL A 1 98 ? -14.889 -9.889 8.720 1.00 92.62 98 VAL A O 1
ATOM 797 N N . CYS A 1 99 ? -13.524 -8.523 9.852 1.00 94.00 99 CYS A N 1
ATOM 798 C CA . CYS A 1 99 ? -13.300 -9.473 10.944 1.00 94.00 99 CYS A CA 1
ATOM 799 C C . CYS A 1 99 ? -14.606 -9.984 11.564 1.00 94.00 99 CYS A C 1
ATOM 801 O O . CYS A 1 99 ? -14.738 -11.175 11.828 1.00 94.00 99 CYS A O 1
ATOM 803 N N . LEU A 1 100 ? -15.567 -9.096 11.835 1.00 93.75 100 LEU A N 1
ATOM 804 C CA . LEU A 1 100 ? -16.830 -9.492 12.460 1.00 93.75 100 LEU A CA 1
ATOM 805 C C . LEU A 1 100 ? -17.742 -10.267 11.500 1.00 93.75 100 LEU A C 1
ATOM 807 O O . LEU A 1 100 ? -18.428 -11.185 11.947 1.00 93.75 100 LEU A O 1
ATOM 811 N N . SER A 1 101 ? -17.740 -9.916 10.213 1.00 91.88 101 SER A N 1
ATOM 812 C CA . SER A 1 101 ? -18.529 -10.606 9.184 1.00 91.88 101 SER A CA 1
ATOM 813 C C . SER A 1 101 ? -18.006 -12.025 8.958 1.00 91.88 101 SER A C 1
ATOM 815 O O . SER A 1 101 ? -18.772 -12.977 9.073 1.00 91.88 101 SER A O 1
ATOM 817 N N . GLU A 1 102 ? -16.691 -12.173 8.783 1.00 92.69 102 GLU A N 1
ATOM 818 C CA . GLU A 1 102 ? -16.012 -13.466 8.621 1.00 92.69 102 GLU A CA 1
ATOM 819 C C . GLU A 1 102 ? -16.217 -14.378 9.834 1.00 92.69 102 GLU A C 1
ATOM 821 O O . GLU A 1 102 ? -16.521 -15.560 9.692 1.00 92.69 102 GLU A O 1
ATOM 826 N N . LEU A 1 103 ? -16.113 -13.834 11.055 1.00 93.12 103 LEU A N 1
ATOM 827 C CA . LEU A 1 103 ? -16.368 -14.616 12.266 1.00 93.12 103 LEU A CA 1
ATOM 828 C C . LEU A 1 103 ? -17.810 -15.126 12.332 1.00 93.12 103 LEU A C 1
ATOM 830 O O . LEU A 1 103 ? -18.026 -16.231 12.815 1.00 93.12 103 LEU A O 1
ATOM 834 N N . ARG A 1 104 ? -18.792 -14.354 11.854 1.00 89.94 104 ARG A N 1
ATOM 835 C CA . ARG A 1 104 ? -20.189 -14.807 11.799 1.00 89.94 104 ARG A CA 1
ATOM 836 C C . ARG A 1 104 ? -20.426 -15.862 10.733 1.00 89.94 104 ARG A C 1
ATOM 838 O O . ARG A 1 104 ? -21.199 -16.782 10.974 1.00 89.94 104 ARG A O 1
ATOM 845 N N . GLU A 1 105 ? -19.807 -15.702 9.573 1.00 91.69 105 GLU A N 1
ATOM 846 C CA . GLU A 1 105 ? -19.971 -16.626 8.455 1.00 91.69 105 GLU A CA 1
ATOM 847 C C . GLU A 1 105 ? -19.287 -17.967 8.740 1.00 91.69 105 GLU A C 1
ATOM 849 O O . GLU A 1 105 ? -19.906 -19.022 8.617 1.00 91.69 105 GLU A O 1
ATOM 854 N N . CYS A 1 106 ? -18.037 -17.929 9.206 1.00 93.88 106 CYS A N 1
ATOM 855 C CA . CYS A 1 106 ? -17.251 -19.128 9.485 1.00 93.88 106 CYS A CA 1
ATOM 856 C C . CYS A 1 106 ? -17.606 -19.792 10.826 1.00 93.88 106 CYS A C 1
ATOM 858 O O . CYS A 1 106 ? -17.432 -21.002 10.973 1.00 93.88 106 CYS A O 1
ATOM 860 N N . TYR A 1 107 ? -18.083 -19.022 11.813 1.00 92.56 107 TYR A N 1
ATOM 861 C CA . TYR A 1 107 ? -18.393 -19.506 13.164 1.00 92.56 107 TYR A CA 1
ATOM 862 C C . TYR A 1 107 ? -19.753 -18.975 13.657 1.00 92.56 107 TYR A C 1
ATOM 864 O O . TYR A 1 107 ? -19.807 -18.187 14.603 1.00 92.56 107 TYR A O 1
ATOM 872 N N . PRO A 1 108 ? -20.878 -19.419 13.073 1.00 89.75 108 PRO A N 1
ATOM 873 C CA . PRO A 1 108 ? -22.205 -18.868 13.370 1.00 89.75 108 PRO A CA 1
ATOM 874 C C . PRO A 1 108 ? -22.641 -19.038 14.834 1.00 89.75 108 PRO A C 1
ATOM 876 O O . PRO A 1 108 ? -23.348 -18.185 15.372 1.00 89.75 108 PRO A O 1
ATOM 879 N N . ASP A 1 109 ? -22.180 -20.094 15.508 1.00 91.75 109 ASP A N 1
ATOM 880 C CA . ASP A 1 109 ? -22.474 -20.346 16.926 1.00 91.75 109 ASP A CA 1
ATOM 881 C C . ASP A 1 109 ? -21.600 -19.513 17.883 1.00 91.75 109 ASP A C 1
ATOM 883 O O . ASP A 1 109 ? -21.851 -19.453 19.093 1.00 91.75 109 ASP A O 1
ATOM 887 N N . LEU A 1 110 ? -20.558 -18.848 17.368 1.00 88.56 110 LEU A N 1
ATOM 888 C CA . LEU A 1 110 ? -19.697 -17.989 18.166 1.00 88.56 110 LEU A CA 1
ATOM 889 C C . LEU A 1 110 ? -20.436 -16.694 18.501 1.00 88.56 110 LEU A C 1
ATOM 891 O O . LEU A 1 110 ? -20.626 -15.802 17.673 1.00 88.56 110 LEU A O 1
ATOM 895 N N . LYS A 1 111 ? -20.796 -16.537 19.774 1.00 87.62 111 LYS A N 1
ATOM 896 C CA . LYS A 1 111 ? -21.393 -15.292 20.255 1.00 87.62 111 LYS A CA 1
ATOM 897 C C . LYS A 1 111 ? -20.371 -14.156 20.208 1.00 87.62 111 LYS A C 1
ATOM 899 O O . LYS A 1 111 ? -19.529 -14.024 21.099 1.00 87.62 111 LYS A O 1
ATOM 904 N N . LEU A 1 112 ? -20.497 -13.289 19.205 1.00 89.50 112 LEU A N 1
ATOM 905 C CA . LEU A 1 112 ? -19.706 -12.067 19.137 1.00 89.50 112 LEU A CA 1
ATOM 906 C C . LEU A 1 112 ? -19.991 -11.197 20.370 1.00 89.50 112 LEU A C 1
ATOM 908 O O . LEU A 1 112 ? -21.140 -10.900 20.706 1.00 89.50 112 LEU A O 1
ATOM 912 N N . SER A 1 113 ? -18.930 -10.780 21.055 1.00 88.12 113 SER A N 1
ATOM 913 C CA . SER A 1 113 ? -18.993 -9.968 22.268 1.00 88.12 113 SER A CA 1
ATOM 914 C C . SER A 1 113 ? -18.125 -8.730 22.117 1.00 88.12 113 SER A C 1
ATOM 916 O O . SER A 1 113 ? -17.074 -8.761 21.487 1.00 88.12 113 SER A O 1
ATOM 918 N N . ARG A 1 114 ? -18.539 -7.644 22.767 1.00 86.62 114 ARG A N 1
ATOM 919 C CA . ARG A 1 114 ? -17.757 -6.405 22.856 1.00 86.62 114 ARG A CA 1
ATOM 920 C C . ARG A 1 114 ? -16.608 -6.497 23.862 1.00 86.62 114 ARG A C 1
ATOM 922 O O . ARG A 1 114 ? -15.875 -5.529 24.019 1.00 86.62 114 ARG A O 1
ATOM 929 N N . GLY A 1 115 ? -16.473 -7.635 24.541 1.00 89.75 115 GLY A N 1
ATOM 930 C CA . GLY A 1 115 ? -15.539 -7.820 25.643 1.00 89.75 115 GLY A CA 1
ATOM 931 C C . GLY A 1 115 ? -16.016 -7.175 26.944 1.00 89.75 115 GLY A C 1
ATOM 932 O O . GLY A 1 115 ? -17.123 -6.641 27.035 1.00 89.75 115 GLY A O 1
ATOM 933 N N . ASN A 1 116 ? -15.158 -7.244 27.957 1.00 91.62 116 ASN A N 1
ATOM 934 C CA . ASN A 1 116 ? -15.361 -6.642 29.269 1.00 91.62 116 ASN A CA 1
ATOM 935 C C . ASN A 1 116 ? -14.448 -5.428 29.421 1.00 91.62 116 ASN A C 1
ATOM 937 O O . ASN A 1 116 ? -13.280 -5.476 29.055 1.00 91.62 116 ASN A O 1
ATOM 941 N N . TRP A 1 117 ? -14.959 -4.334 29.983 1.00 91.62 117 TRP A N 1
ATOM 942 C CA . T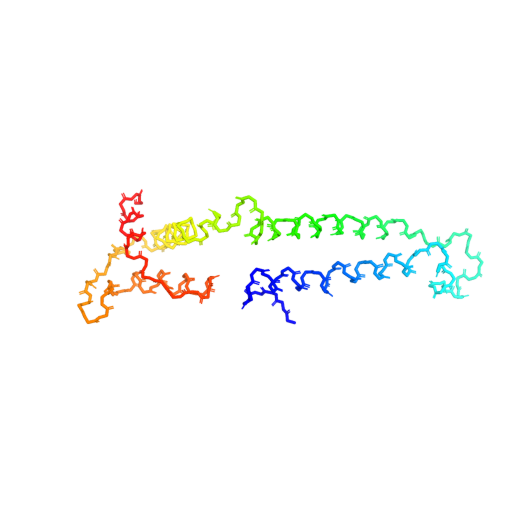RP A 1 117 ? -14.141 -3.144 30.213 1.00 91.62 117 TRP A CA 1
ATOM 943 C C . TRP A 1 117 ? -13.105 -3.383 31.319 1.00 91.62 117 TRP A C 1
ATOM 945 O O . TRP A 1 117 ? -13.470 -3.582 32.481 1.00 91.62 117 TRP A O 1
ATOM 955 N N . ASP A 1 118 ? -11.819 -3.301 30.980 1.00 90.19 118 ASP A N 1
ATOM 956 C CA . ASP A 1 118 ? -10.728 -3.335 31.948 1.00 90.19 118 ASP A CA 1
ATOM 957 C C . ASP A 1 118 ? -10.390 -1.909 32.407 1.00 90.19 118 ASP A C 1
ATOM 959 O O . ASP A 1 118 ? -9.891 -1.076 31.648 1.00 90.19 118 ASP A O 1
ATOM 963 N N . LYS A 1 119 ? -10.640 -1.616 33.689 1.00 88.00 119 LYS A N 1
ATOM 964 C CA . LYS A 1 119 ? -10.391 -0.287 34.273 1.00 88.00 119 LYS A CA 1
ATOM 965 C C . LYS A 1 119 ? -8.907 0.082 34.355 1.00 88.00 119 LYS A C 1
ATOM 967 O O . LYS A 1 119 ? -8.601 1.272 34.356 1.00 88.00 119 LYS A O 1
ATOM 972 N N . LYS A 1 120 ? -8.004 -0.896 34.467 1.00 88.00 120 LYS A N 1
ATOM 973 C CA . LYS A 1 120 ? -6.556 -0.661 34.566 1.00 88.00 120 LYS A CA 1
ATOM 974 C C . LYS A 1 120 ? -5.971 -0.359 33.194 1.00 88.00 120 LYS A C 1
ATOM 976 O O . LYS A 1 120 ? -5.210 0.593 33.060 1.00 88.00 120 LYS A O 1
ATOM 981 N N . LEU A 1 121 ? -6.363 -1.139 32.188 1.00 83.94 121 LEU A N 1
ATOM 982 C CA . LEU A 1 121 ? -5.890 -0.972 30.812 1.00 83.94 121 LEU A CA 1
ATOM 983 C C . LEU A 1 121 ? -6.647 0.128 30.055 1.00 83.94 121 LEU A C 1
ATOM 985 O O . LEU A 1 121 ? -6.137 0.644 29.066 1.00 83.94 121 LEU A O 1
ATOM 989 N N . LYS A 1 122 ? -7.837 0.519 30.537 1.00 86.19 122 LYS A N 1
ATOM 990 C CA . LYS A 1 122 ? -8.759 1.461 29.880 1.00 86.19 122 LYS A CA 1
ATOM 991 C C . LYS A 1 122 ? -9.119 1.024 28.452 1.00 86.19 122 LYS A C 1
ATOM 993 O O . LYS A 1 122 ? -9.160 1.858 27.550 1.00 86.19 122 LYS A O 1
ATOM 998 N N . VAL A 1 123 ? -9.355 -0.277 28.266 1.00 85.88 123 VAL A N 1
ATOM 999 C CA . VAL A 1 123 ? -9.789 -0.899 27.001 1.00 85.88 123 VAL A CA 1
ATOM 1000 C C . VAL A 1 123 ? -10.804 -2.004 27.285 1.00 85.88 123 VAL A C 1
ATOM 1002 O O . VAL A 1 123 ? -10.790 -2.592 28.370 1.00 85.88 123 VAL A O 1
ATOM 1005 N N . ALA A 1 124 ? -11.648 -2.347 26.313 1.00 89.19 124 ALA A N 1
ATOM 1006 C CA . ALA A 1 124 ? -12.432 -3.580 26.385 1.00 89.19 124 ALA A CA 1
ATOM 1007 C C . ALA A 1 124 ? -11.569 -4.818 26.060 1.00 89.19 124 ALA A C 1
ATOM 1009 O O . ALA A 1 124 ? -10.991 -4.895 24.982 1.00 89.19 124 ALA A O 1
ATOM 1010 N N . THR A 1 125 ? -11.477 -5.806 26.944 1.00 89.31 125 THR A N 1
ATOM 1011 C CA . THR A 1 125 ? -10.692 -7.038 26.733 1.00 89.31 125 THR A CA 1
ATOM 1012 C C . THR A 1 125 ? -11.589 -8.243 26.465 1.00 89.31 125 THR A C 1
ATOM 1014 O O . THR A 1 125 ? -12.753 -8.282 26.879 1.00 89.31 125 THR A O 1
ATOM 1017 N N . GLY A 1 126 ? -11.066 -9.243 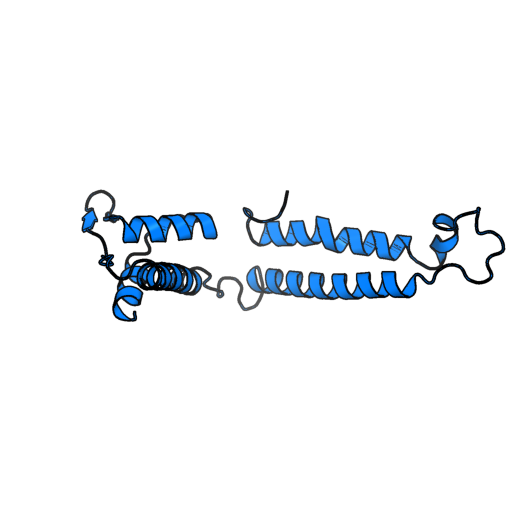25.759 1.00 90.94 126 GLY A N 1
ATOM 1018 C CA . GLY A 1 126 ? -11.784 -10.469 25.427 1.00 90.94 126 GLY A CA 1
ATOM 1019 C C . GLY A 1 126 ? -11.478 -10.948 24.014 1.00 90.94 126 GLY A C 1
ATOM 1020 O O . GLY A 1 126 ? -11.009 -10.184 23.177 1.00 90.94 126 GLY A O 1
ATOM 1021 N N . ALA A 1 127 ? -11.814 -12.208 23.729 1.00 91.88 127 ALA A N 1
ATOM 1022 C CA . ALA A 1 127 ? -11.397 -12.887 22.500 1.00 91.88 127 ALA A CA 1
ATOM 1023 C C . ALA A 1 127 ? -11.686 -12.097 21.209 1.00 91.88 127 ALA A C 1
ATOM 1025 O O . ALA A 1 127 ? -10.823 -12.021 20.343 1.00 91.88 127 ALA A O 1
ATOM 1026 N N . ILE A 1 128 ? -12.864 -11.472 21.093 1.00 93.62 128 ILE A N 1
ATOM 1027 C CA . ILE A 1 128 ? -13.265 -10.749 19.876 1.00 93.62 128 ILE A CA 1
ATOM 1028 C C . ILE A 1 128 ? -12.559 -9.385 19.755 1.00 93.62 128 ILE A C 1
ATOM 1030 O O . ILE A 1 128 ? -11.912 -9.169 18.730 1.00 93.62 128 ILE A O 1
ATOM 1034 N N . PRO A 1 129 ? -12.599 -8.470 20.753 1.00 93.75 129 PRO A N 1
ATOM 1035 C CA . PRO A 1 129 ? -11.805 -7.241 20.683 1.00 93.75 129 PRO A CA 1
ATOM 1036 C C . PRO A 1 129 ? -10.306 -7.487 20.502 1.00 93.75 129 PRO A C 1
ATOM 1038 O O . PRO A 1 129 ? -9.663 -6.773 19.734 1.00 93.75 129 PRO A O 1
ATOM 1041 N N . ASP A 1 130 ? -9.752 -8.500 21.170 1.00 93.06 130 ASP A N 1
ATOM 1042 C CA . ASP A 1 130 ? -8.322 -8.805 21.105 1.00 93.06 130 ASP A CA 1
ATOM 1043 C C . ASP A 1 130 ? -7.935 -9.368 19.729 1.00 93.06 130 ASP A C 1
ATOM 1045 O O . ASP A 1 130 ? -6.920 -8.956 19.170 1.00 93.06 130 ASP A O 1
ATOM 1049 N N . PHE A 1 131 ? -8.780 -10.215 19.130 1.00 94.00 131 PHE A N 1
ATOM 1050 C CA . PHE A 1 131 ? -8.617 -10.680 17.750 1.00 94.00 131 PHE A CA 1
ATOM 1051 C C . PHE A 1 131 ? -8.648 -9.527 16.741 1.00 94.00 131 PHE A C 1
ATOM 1053 O O . PHE A 1 131 ? -7.725 -9.385 15.944 1.00 94.00 131 PHE A O 1
ATOM 1060 N N . VAL A 1 132 ? -9.664 -8.660 16.796 1.00 93.75 132 VAL A N 1
ATOM 1061 C CA . VAL A 1 132 ? -9.806 -7.544 15.844 1.00 93.75 132 VAL A CA 1
ATOM 1062 C C . VAL A 1 132 ? -8.622 -6.579 15.946 1.00 93.75 132 VAL A C 1
ATOM 1064 O O . VAL A 1 132 ? -8.082 -6.154 14.927 1.00 93.75 132 VAL A O 1
ATOM 1067 N N . ARG A 1 133 ? -8.165 -6.260 17.166 1.00 92.19 133 ARG A N 1
ATOM 1068 C CA . ARG A 1 133 ? -6.957 -5.442 17.366 1.00 92.19 133 ARG A CA 1
ATOM 1069 C C . ARG A 1 133 ? -5.705 -6.132 16.863 1.00 92.19 133 ARG A C 1
ATOM 1071 O O . ARG A 1 133 ? -4.835 -5.456 16.324 1.00 92.19 133 ARG A O 1
ATOM 1078 N N . ARG A 1 134 ? -5.605 -7.453 17.029 1.00 90.62 134 ARG A N 1
ATOM 1079 C CA . ARG A 1 134 ? -4.474 -8.222 16.516 1.00 90.62 134 ARG A CA 1
ATOM 1080 C C . ARG A 1 134 ? -4.416 -8.159 14.993 1.00 90.62 134 ARG A C 1
ATOM 1082 O O . ARG A 1 134 ? -3.362 -7.828 14.466 1.00 90.62 134 ARG A O 1
ATOM 1089 N N . VAL A 1 135 ? -5.538 -8.378 14.308 1.00 89.56 135 VAL A N 1
ATOM 1090 C CA . VAL A 1 135 ? -5.624 -8.251 12.843 1.00 89.56 135 VAL A CA 1
ATOM 1091 C C . VAL A 1 135 ? -5.324 -6.821 12.397 1.00 89.56 135 VAL A C 1
ATOM 1093 O O . VAL A 1 135 ? -4.546 -6.618 11.469 1.00 89.56 135 VAL A O 1
ATOM 1096 N N . PHE A 1 136 ? -5.883 -5.812 13.070 1.00 87.62 136 PHE A N 1
ATOM 1097 C CA . PHE A 1 136 ? -5.599 -4.409 12.762 1.00 87.62 136 PHE A CA 1
ATOM 1098 C C . PHE A 1 136 ? -4.113 -4.073 12.922 1.00 87.62 136 PHE A C 1
ATOM 1100 O O . PHE A 1 136 ? -3.542 -3.408 12.058 1.00 87.62 136 PHE A O 1
ATOM 1107 N N . PHE A 1 137 ? -3.472 -4.560 13.985 1.00 83.69 137 PHE A N 1
ATOM 1108 C CA . PHE A 1 137 ? -2.036 -4.404 14.190 1.00 83.69 137 PHE A CA 1
ATOM 1109 C C . PHE A 1 137 ? -1.225 -5.112 13.100 1.00 83.69 137 PHE A C 1
ATOM 1111 O O . PHE A 1 137 ? -0.332 -4.498 12.531 1.00 83.69 137 PHE A O 1
ATOM 1118 N N . GLU A 1 138 ? -1.553 -6.359 12.761 1.00 79.56 138 GLU A N 1
ATOM 1119 C CA . GLU A 1 138 ? -0.860 -7.101 11.697 1.00 79.56 138 GLU A CA 1
ATOM 1120 C C . GLU A 1 138 ? -1.059 -6.465 10.312 1.00 79.56 138 GLU A C 1
ATOM 1122 O O . GLU A 1 138 ? -0.158 -6.508 9.483 1.00 79.56 138 GLU A O 1
ATOM 1127 N N . THR A 1 139 ? -2.203 -5.818 10.075 1.00 74.75 139 THR A N 1
ATOM 1128 C CA . THR A 1 139 ? -2.518 -5.160 8.797 1.00 74.75 139 THR A CA 1
ATOM 1129 C C . THR A 1 139 ? -1.873 -3.777 8.677 1.00 74.75 139 THR A C 1
ATOM 1131 O O . THR A 1 139 ? -1.450 -3.374 7.596 1.00 74.75 139 THR A O 1
ATOM 1134 N N . THR A 1 140 ? -1.834 -3.010 9.771 1.00 75.25 140 THR A N 1
ATOM 1135 C CA . THR A 1 140 ? -1.475 -1.579 9.738 1.00 75.25 140 THR A CA 1
ATOM 1136 C C . THR A 1 140 ? -0.164 -1.237 10.443 1.00 75.25 140 THR A C 1
ATOM 1138 O O . THR A 1 140 ? 0.325 -0.118 10.302 1.00 75.25 140 THR A O 1
ATOM 1141 N N . GLY A 1 141 ? 0.384 -2.148 11.249 1.00 72.19 141 GLY A N 1
ATOM 1142 C CA . GLY A 1 141 ? 1.514 -1.897 12.147 1.00 72.19 141 GLY A CA 1
ATOM 1143 C C . GLY A 1 141 ? 1.181 -1.022 13.364 1.00 72.19 141 GLY A C 1
ATOM 1144 O O . GLY A 1 141 ? 2.062 -0.754 14.182 1.00 72.19 141 GLY A O 1
ATOM 1145 N N . ASN A 1 142 ? -0.071 -0.572 13.518 1.00 74.62 142 ASN A N 1
ATOM 1146 C CA . ASN A 1 142 ? -0.474 0.373 14.560 1.00 74.62 142 ASN A CA 1
ATOM 1147 C C . ASN A 1 142 ? -1.245 -0.306 15.697 1.00 74.62 142 ASN A C 1
ATOM 1149 O O . ASN A 1 142 ? -2.116 -1.145 15.476 1.00 74.62 142 ASN A O 1
ATOM 1153 N N . HIS A 1 143 ? -0.953 0.110 16.932 1.00 79.62 143 HIS A N 1
ATOM 1154 C CA . HIS A 1 143 ? -1.725 -0.286 18.109 1.00 79.62 143 HIS A CA 1
ATOM 1155 C C . HIS A 1 143 ? -2.869 0.700 18.334 1.00 79.62 143 HIS A C 1
ATOM 1157 O O . HIS A 1 143 ? -2.633 1.889 18.546 1.00 79.62 143 HIS A O 1
ATOM 1163 N N . GLU A 1 144 ? -4.106 0.207 18.334 1.00 83.06 144 GLU A N 1
ATOM 1164 C CA . GLU A 1 144 ? -5.284 1.053 18.501 1.00 83.06 144 GLU A CA 1
ATOM 1165 C C . GLU A 1 144 ? -6.386 0.371 19.325 1.00 83.06 144 GLU A C 1
ATOM 1167 O O . GLU A 1 144 ? -6.512 -0.852 19.322 1.00 83.06 144 GLU A O 1
ATOM 1172 N N . GLN A 1 145 ? -7.191 1.154 20.060 1.00 83.75 145 GLN A N 1
ATOM 1173 C CA . GLN A 1 145 ? -8.208 0.600 20.969 1.00 83.75 145 GLN A CA 1
ATOM 1174 C C . GLN A 1 145 ? -9.425 0.009 20.245 1.00 83.75 145 GLN A C 1
ATOM 1176 O O . GLN A 1 145 ? -9.957 -0.998 20.691 1.00 83.75 145 GLN A O 1
ATOM 1181 N N . LEU A 1 146 ? -9.891 0.623 19.154 1.00 87.94 146 LEU A N 1
ATOM 1182 C CA . LEU A 1 146 ? -11.005 0.141 18.313 1.00 87.94 146 LEU A CA 1
ATOM 1183 C C . LEU A 1 146 ? -12.375 -0.088 18.997 1.00 87.94 146 LEU A C 1
ATOM 1185 O O . LEU A 1 146 ? -13.321 -0.485 18.318 1.00 87.94 146 LEU A O 1
ATOM 1189 N N . ASP A 1 147 ? -12.548 0.234 20.282 1.00 87.88 147 ASP A N 1
ATOM 1190 C CA . ASP A 1 147 ? -13.784 -0.043 21.040 1.00 87.88 147 ASP A CA 1
ATOM 1191 C C . ASP A 1 147 ? -15.042 0.594 20.428 1.00 87.88 147 ASP A C 1
ATOM 1193 O O . ASP A 1 147 ? -16.092 -0.045 20.310 1.00 87.88 147 ASP A O 1
ATOM 1197 N N . GLY A 1 148 ? -14.935 1.855 19.998 1.00 85.69 148 GLY A N 1
ATOM 1198 C CA . GLY A 1 148 ? -16.014 2.572 19.314 1.00 85.69 148 GLY A CA 1
ATOM 1199 C C . GLY A 1 148 ? -16.380 1.947 17.958 1.00 85.69 148 GLY A C 1
ATOM 1200 O O . GLY A 1 148 ? -17.555 1.659 17.719 1.00 85.69 148 GLY A O 1
ATOM 1201 N N . PRO A 1 149 ? -15.412 1.723 17.049 1.00 86.81 149 PRO A N 1
ATOM 1202 C CA . PRO A 1 149 ? -15.627 0.967 15.813 1.00 86.81 149 PRO A CA 1
ATOM 1203 C C . PRO A 1 149 ? -16.263 -0.418 16.011 1.00 86.81 149 PRO A C 1
ATOM 1205 O O . PRO A 1 149 ? -17.247 -0.717 15.336 1.00 86.81 149 PRO A O 1
ATOM 1208 N N . ILE A 1 150 ? -15.770 -1.225 16.958 1.00 90.38 150 ILE A N 1
ATOM 1209 C CA . ILE A 1 150 ? -16.319 -2.557 17.274 1.00 90.38 150 ILE A CA 1
ATOM 1210 C C . ILE A 1 150 ? -17.776 -2.435 17.725 1.00 90.38 150 ILE A C 1
ATOM 1212 O O . ILE A 1 150 ? -18.650 -3.125 17.204 1.00 90.38 150 ILE A O 1
ATOM 1216 N N . GLN A 1 151 ? -18.072 -1.497 18.631 1.00 87.56 151 GLN A N 1
ATOM 1217 C CA . GLN A 1 151 ? -19.441 -1.237 19.083 1.00 87.56 151 GLN A CA 1
ATOM 1218 C C . GLN A 1 151 ? -20.396 -0.897 17.941 1.00 87.56 151 GLN A C 1
ATOM 1220 O O . GLN A 1 151 ? -21.548 -1.328 17.966 1.00 87.56 151 GLN A O 1
ATOM 1225 N N . ARG A 1 152 ? -19.957 -0.053 17.003 1.00 84.44 152 ARG A N 1
ATOM 1226 C CA . ARG A 1 152 ? -20.797 0.412 15.896 1.00 84.44 152 ARG A CA 1
ATOM 1227 C C . ARG A 1 152 ? -21.078 -0.716 14.912 1.00 84.44 152 ARG A C 1
ATOM 1229 O O . ARG A 1 152 ? -22.238 -0.936 14.585 1.00 84.44 152 ARG A O 1
ATOM 1236 N N . ASN A 1 153 ? -20.050 -1.462 14.516 1.00 84.12 153 ASN A N 1
ATOM 1237 C CA . ASN A 1 153 ? -20.197 -2.555 13.557 1.00 84.12 153 ASN A CA 1
ATOM 1238 C C . ASN A 1 153 ? -21.002 -3.731 14.119 1.00 84.12 153 ASN A C 1
ATOM 1240 O O . ASN A 1 153 ? -21.876 -4.236 13.434 1.00 84.12 153 ASN A O 1
ATOM 1244 N N . MET A 1 154 ? -20.828 -4.098 15.392 1.00 84.56 154 MET A N 1
ATOM 1245 C CA . MET A 1 154 ? -21.633 -5.165 16.012 1.00 84.56 154 MET A CA 1
ATOM 1246 C C . MET A 1 154 ? -23.141 -4.872 16.083 1.00 84.56 154 MET A C 1
ATOM 1248 O O . MET A 1 154 ? -23.913 -5.778 16.372 1.00 84.56 154 MET A O 1
ATOM 1252 N N . LYS A 1 155 ? -23.563 -3.612 15.912 1.00 78.44 155 LYS A N 1
ATOM 1253 C CA . LYS A 1 155 ? -24.985 -3.248 15.801 1.00 78.44 155 LYS A CA 1
ATOM 1254 C C . LYS A 1 155 ? -25.501 -3.296 14.364 1.00 78.44 155 LYS A C 1
ATOM 1256 O O . LYS A 1 155 ? -26.709 -3.372 14.178 1.00 78.44 155 LYS A O 1
ATOM 1261 N N . ALA A 1 156 ? -24.609 -3.123 13.393 1.00 69.62 156 ALA A N 1
ATOM 1262 C CA . ALA A 1 156 ? -24.939 -3.041 11.974 1.00 69.62 156 ALA A CA 1
ATOM 1263 C C . ALA A 1 156 ? -24.954 -4.420 11.304 1.00 69.62 156 ALA A C 1
ATOM 1265 O O . ALA A 1 156 ? -25.652 -4.603 10.312 1.00 69.62 156 ALA A O 1
ATOM 1266 N N . ILE A 1 157 ? -24.185 -5.357 11.861 1.00 62.97 157 ILE A N 1
ATOM 1267 C CA . ILE A 1 157 ? -24.113 -6.759 11.460 1.00 62.97 157 ILE A CA 1
ATOM 1268 C C . ILE A 1 157 ? -25.055 -7.542 12.365 1.00 62.97 157 ILE A C 1
ATOM 1270 O O . ILE A 1 157 ? -25.948 -8.242 11.852 1.00 62.97 157 ILE A O 1
#